Protein AF-R8HRC4-F1 (afdb_monomer)

pLDDT: mean 91.13, std 5.39, range [55.59, 96.06]

Mean predicted aligned error: 3.31 Å

Solvent-accessible surface area (backbone atoms only — not comparable to full-atom values): 3926 Å² total; per-residue (Å²): 136,58,74,61,60,54,52,52,55,47,29,58,74,67,69,40,75,33,42,39,29,30,59,56,98,92,40,79,47,77,47,78,43,43,78,58,46,73,44,78,88,81,40,34,40,35,32,47,47,101,83,68,46,83,42,75,46,44,65,87,35,52,74,50,72,90

Secondary structure (DSSP, 8-state):
--HHHHHHHHHHHHT--EEEEEEETTEEEEEEE-S-EEETTTTEEEEE-TTS-EEEEEGGGEEEE-

InterPro domains:
  IPR014962 YolD-like protein [PF08863] (1-66)

Structure (mmCIF, N/CA/C/O backbone):
data_AF-R8HRC4-F1
#
_entry.id   AF-R8HRC4-F1
#
loop_
_atom_site.group_PDB
_atom_site.id
_atom_site.type_symbol
_atom_site.label_atom_id
_atom_site.label_alt_id
_atom_site.label_comp_id
_atom_site.label_asym_id
_atom_site.label_entity_id
_atom_site.label_seq_id
_atom_site.pdbx_PDB_ins_code
_atom_site.Cartn_x
_atom_site.Cartn_y
_atom_site.Cartn_z
_atom_site.occupancy
_atom_site.B_iso_or_equiv
_atom_site.auth_seq_id
_atom_site.auth_comp_id
_atom_site.auth_asym_id
_atom_site.auth_atom_id
_atom_site.pdbx_PDB_model_num
ATOM 1 N N . MET A 1 1 ? -2.047 -14.408 7.789 1.00 55.59 1 MET A N 1
ATOM 2 C CA . MET A 1 1 ? -2.229 -12.961 7.563 1.00 55.59 1 MET A CA 1
ATOM 3 C C . MET A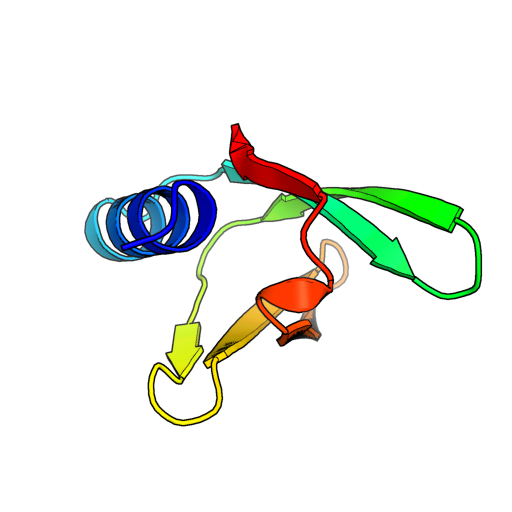 1 1 ? -0.862 -12.352 7.314 1.00 55.59 1 MET A C 1
ATOM 5 O O . MET A 1 1 ? 0.048 -12.596 8.109 1.00 55.59 1 MET A O 1
ATOM 9 N N . GLU A 1 2 ? -0.684 -11.690 6.179 1.00 80.38 2 GLU A N 1
ATOM 10 C CA . GLU A 1 2 ? 0.609 -11.162 5.720 1.00 80.38 2 GLU A CA 1
ATOM 11 C C . GLU A 1 2 ? 0.958 -9.855 6.456 1.00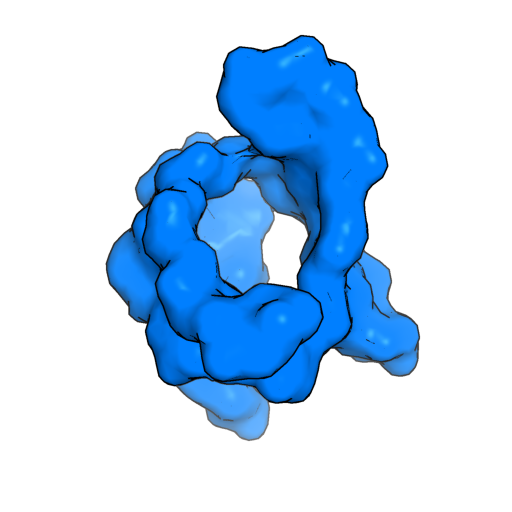 80.38 2 GLU A C 1
ATOM 13 O O . GLU A 1 2 ? 0.082 -9.195 7.016 1.00 80.38 2 GLU A O 1
ATOM 18 N N . LYS A 1 3 ? 2.250 -9.503 6.540 1.00 85.50 3 LYS A N 1
ATOM 19 C CA . LYS A 1 3 ? 2.726 -8.292 7.249 1.00 85.50 3 LYS A CA 1
ATOM 20 C C . LYS A 1 3 ? 2.093 -7.017 6.670 1.00 85.50 3 LYS A C 1
ATOM 22 O O . LYS A 1 3 ? 1.693 -6.150 7.439 1.00 85.50 3 LYS A O 1
ATOM 27 N N . ILE A 1 4 ? 1.961 -6.964 5.345 1.00 89.19 4 ILE A N 1
ATOM 28 C CA . ILE A 1 4 ? 1.415 -5.834 4.582 1.00 89.19 4 ILE A CA 1
ATOM 29 C C . ILE A 1 4 ? -0.059 -5.593 4.912 1.00 89.19 4 ILE A C 1
ATOM 31 O O . ILE A 1 4 ? -0.430 -4.492 5.298 1.00 89.19 4 ILE A O 1
ATOM 35 N N . GLU A 1 5 ? -0.883 -6.640 4.877 1.00 88.38 5 GLU A N 1
ATOM 36 C CA . GLU A 1 5 ? -2.309 -6.551 5.216 1.00 88.38 5 GLU A CA 1
ATOM 37 C C . GLU A 1 5 ? -2.539 -6.005 6.634 1.00 88.38 5 GLU A C 1
ATOM 39 O O . GLU A 1 5 ? -3.381 -5.133 6.832 1.00 88.38 5 GLU A O 1
ATOM 44 N N . ARG A 1 6 ? -1.752 -6.452 7.625 1.00 89.62 6 ARG A N 1
ATOM 45 C CA . ARG A 1 6 ? -1.852 -5.922 8.996 1.00 89.62 6 ARG A CA 1
ATOM 46 C C . ARG A 1 6 ? -1.477 -4.444 9.091 1.00 89.62 6 ARG A C 1
ATOM 48 O O . ARG A 1 6 ? -2.122 -3.723 9.844 1.00 89.62 6 ARG A O 1
ATOM 55 N N . ALA A 1 7 ? -0.443 -4.014 8.369 1.00 89.94 7 ALA A N 1
ATOM 56 C CA . ALA A 1 7 ? -0.019 -2.616 8.361 1.00 89.94 7 ALA A CA 1
ATOM 57 C C . ALA A 1 7 ? -1.100 -1.715 7.742 1.00 89.94 7 ALA A C 1
ATOM 59 O O . ALA A 1 7 ? -1.476 -0.713 8.341 1.00 89.94 7 ALA A O 1
ATOM 60 N N . LEU A 1 8 ? -1.682 -2.137 6.614 1.00 90.31 8 LEU A N 1
ATOM 61 C CA . LEU A 1 8 ? -2.790 -1.432 5.964 1.00 90.31 8 LEU A CA 1
ATOM 62 C C . LEU A 1 8 ? -4.018 -1.330 6.877 1.00 90.31 8 LEU A C 1
ATOM 64 O O . LEU A 1 8 ? -4.588 -0.257 7.032 1.00 90.31 8 LEU A O 1
ATOM 68 N N . MET A 1 9 ? -4.411 -2.426 7.533 1.00 90.56 9 MET A N 1
ATOM 69 C CA . MET A 1 9 ? -5.551 -2.403 8.457 1.00 90.56 9 MET A CA 1
ATOM 70 C C . MET A 1 9 ? -5.320 -1.485 9.665 1.00 90.56 9 MET A C 1
ATOM 72 O O . MET A 1 9 ? -6.273 -0.874 10.143 1.00 90.56 9 MET A O 1
ATOM 76 N N . LYS A 1 10 ? -4.077 -1.383 10.155 1.00 89.94 10 LYS A N 1
ATOM 77 C CA . LYS A 1 10 ? -3.710 -0.451 11.230 1.00 89.94 10 LYS A CA 1
ATOM 78 C C . LYS A 1 10 ? -3.847 0.998 10.764 1.00 89.94 10 LYS A C 1
ATOM 80 O O . LYS A 1 10 ? -4.549 1.758 11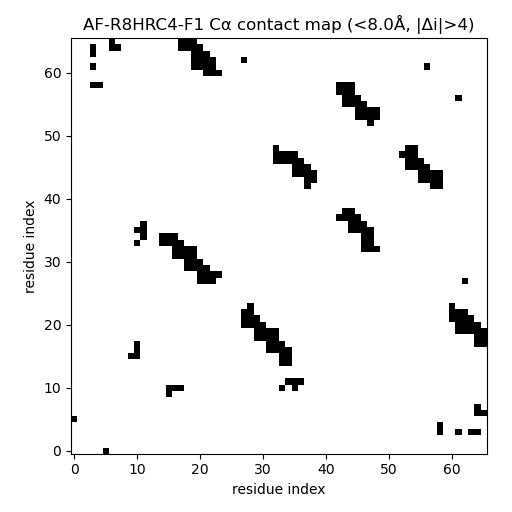.416 1.00 89.94 10 LYS A O 1
ATOM 85 N N . SER A 1 11 ? -3.247 1.344 9.622 1.00 87.56 11 SER A N 1
ATOM 86 C CA . SER A 1 11 ? -3.329 2.695 9.042 1.00 87.56 11 SER A CA 1
ATOM 87 C C . SER A 1 11 ? -4.775 3.120 8.790 1.00 87.56 11 SER A C 1
ATOM 89 O O . SER A 1 11 ? -5.159 4.214 9.186 1.00 87.56 11 SER A O 1
ATOM 91 N N . LEU A 1 12 ? -5.613 2.224 8.252 1.00 90.06 12 LEU A N 1
ATOM 92 C CA . LEU A 1 12 ? -7.042 2.487 8.060 1.00 90.06 12 LEU A CA 1
ATOM 93 C C . LEU A 1 12 ? -7.775 2.786 9.378 1.00 90.06 12 LEU A C 1
ATOM 95 O O . LEU A 1 12 ? -8.689 3.602 9.400 1.00 90.06 12 LEU A O 1
ATOM 99 N N . HIS A 1 13 ? -7.427 2.091 10.463 1.00 89.25 13 HIS A N 1
ATOM 100 C CA . HIS A 1 13 ? -8.086 2.273 11.756 1.00 89.25 13 HIS A CA 1
ATOM 101 C C . HIS A 1 13 ? -7.602 3.518 12.506 1.00 89.25 13 HIS A C 1
ATOM 103 O O . HIS A 1 13 ? -8.381 4.132 13.231 1.00 89.25 13 HIS A O 1
ATOM 109 N N . GLU A 1 14 ? -6.320 3.850 12.366 1.00 90.00 14 GLU A N 1
ATOM 110 C CA . GLU A 1 14 ? -5.667 4.952 13.078 1.00 90.00 14 GLU A CA 1
ATOM 111 C C . GLU A 1 14 ? -5.650 6.262 12.271 1.00 90.00 14 GLU A C 1
ATOM 113 O O . GLU A 1 14 ? -5.237 7.282 12.815 1.00 90.00 14 GLU A O 1
ATOM 118 N N . GLU A 1 15 ? -6.105 6.241 11.010 1.00 86.88 15 GLU A N 1
ATOM 119 C CA . GLU A 1 15 ? -6.006 7.362 10.054 1.00 86.88 15 GLU A CA 1
ATOM 120 C C . GLU A 1 15 ? -4.558 7.895 9.958 1.00 86.88 15 GLU A C 1
ATOM 122 O O . GLU A 1 15 ? -4.298 9.095 9.882 1.00 86.88 15 GLU A O 1
ATOM 127 N N . GLU A 1 16 ? -3.593 6.970 10.018 1.00 88.69 16 GLU A N 1
ATOM 128 C CA . GLU A 1 16 ? -2.157 7.257 10.082 1.00 88.69 16 GLU A CA 1
ATOM 129 C C . GLU A 1 16 ? -1.550 7.319 8.672 1.00 88.69 16 GLU A C 1
ATOM 131 O O . GLU A 1 16 ? -1.772 6.416 7.855 1.00 88.69 16 GLU A O 1
ATOM 136 N N . GLU A 1 17 ? -0.742 8.354 8.412 1.00 91.12 17 GLU A N 1
ATOM 137 C CA . GLU A 1 17 ? 0.101 8.433 7.216 1.00 91.12 17 GLU A CA 1
ATOM 138 C C . GLU A 1 17 ? 1.157 7.322 7.256 1.00 91.12 17 GLU A C 1
ATOM 140 O O . GLU A 1 17 ? 1.910 7.198 8.222 1.00 91.12 17 GLU A O 1
ATOM 145 N N . ILE A 1 18 ? 1.225 6.526 6.191 1.00 92.62 18 ILE A N 1
ATOM 146 C CA . ILE A 1 18 ? 2.170 5.414 6.060 1.00 92.62 18 ILE A CA 1
ATOM 147 C C . ILE A 1 18 ? 3.070 5.598 4.848 1.00 92.62 18 ILE A C 1
ATOM 149 O O . ILE A 1 18 ? 2.650 6.107 3.807 1.00 92.62 18 ILE A O 1
ATOM 153 N N . SER A 1 19 ? 4.308 5.120 4.962 1.00 94.62 19 SER A N 1
ATOM 154 C CA . SER A 1 19 ? 5.218 5.021 3.827 1.00 94.62 19 SER A CA 1
ATOM 155 C C . SER A 1 19 ? 5.031 3.670 3.151 1.00 94.62 19 SER A C 1
ATOM 157 O O . SER A 1 19 ? 5.189 2.619 3.773 1.00 94.62 19 SER A O 1
ATOM 159 N N . ILE A 1 20 ? 4.704 3.689 1.865 1.00 95.00 20 ILE A N 1
ATOM 160 C CA . ILE A 1 20 ? 4.539 2.495 1.045 1.00 95.00 20 ILE A CA 1
ATOM 161 C C . ILE A 1 20 ? 5.649 2.414 0.003 1.00 95.00 20 ILE A C 1
ATOM 163 O O . ILE A 1 20 ? 6.032 3.415 -0.598 1.00 95.00 20 ILE A O 1
ATOM 167 N N . SER A 1 21 ? 6.122 1.198 -0.249 1.00 96.06 21 SER A N 1
ATOM 168 C CA . SER A 1 21 ? 6.967 0.874 -1.397 1.00 96.06 21 SER A CA 1
ATOM 169 C C . SER A 1 21 ? 6.220 -0.126 -2.271 1.00 96.06 21 SER A C 1
ATOM 171 O O . SER A 1 21 ? 5.722 -1.128 -1.752 1.00 96.06 21 SER A O 1
ATOM 173 N N . TYR A 1 22 ? 6.142 0.094 -3.581 1.00 95.56 22 TYR A N 1
ATOM 174 C CA . TYR A 1 22 ? 5.410 -0.792 -4.494 1.00 95.56 22 TYR A CA 1
ATOM 175 C C . TYR A 1 22 ? 6.075 -0.918 -5.865 1.0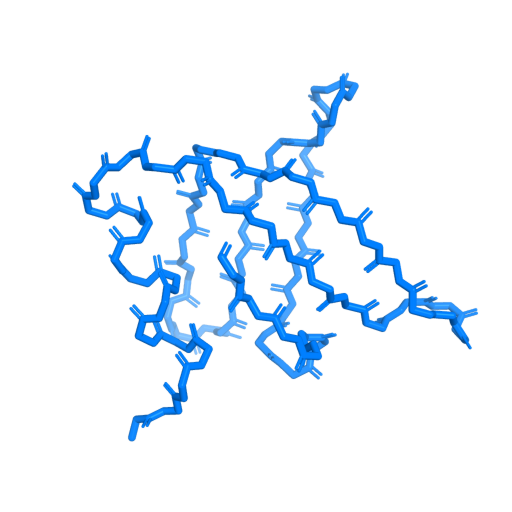0 95.56 22 TYR A C 1
ATOM 177 O O . TYR A 1 22 ? 6.806 -0.034 -6.307 1.00 95.56 22 TYR A O 1
ATOM 185 N N . TYR A 1 23 ? 5.823 -2.032 -6.550 1.00 95.44 23 TYR A N 1
ATOM 186 C CA . TYR A 1 23 ? 6.337 -2.295 -7.889 1.00 95.44 23 TYR A CA 1
ATOM 187 C C . TYR A 1 23 ? 5.331 -1.869 -8.958 1.00 95.44 23 TYR A C 1
ATOM 189 O O . TYR A 1 23 ? 4.213 -2.379 -9.008 1.00 95.44 23 TYR A O 1
ATOM 197 N N . ARG A 1 24 ? 5.740 -0.969 -9.855 1.00 91.44 24 ARG A N 1
ATOM 198 C CA . ARG A 1 24 ? 4.932 -0.526 -10.996 1.00 91.44 24 ARG A CA 1
ATOM 199 C C . ARG A 1 24 ? 5.819 -0.178 -12.186 1.00 91.44 24 ARG A C 1
ATOM 201 O O . ARG A 1 24 ? 6.852 0.474 -12.044 1.00 91.44 24 ARG A O 1
ATOM 208 N N . ASP A 1 25 ? 5.407 -0.640 -13.365 1.00 90.44 25 ASP A N 1
ATOM 209 C CA . ASP A 1 25 ? 6.060 -0.366 -14.654 1.00 90.44 25 ASP A CA 1
ATOM 210 C C . ASP A 1 25 ? 7.556 -0.719 -14.714 1.00 90.44 25 ASP A C 1
ATOM 212 O O . ASP A 1 25 ? 8.330 -0.094 -15.434 1.00 90.44 25 ASP A O 1
ATOM 216 N N . GLY A 1 26 ? 7.983 -1.742 -13.969 1.00 93.00 26 GLY A N 1
ATOM 217 C CA . GLY A 1 26 ? 9.382 -2.171 -13.952 1.00 93.00 26 GLY A CA 1
ATOM 218 C C . GLY A 1 26 ? 10.215 -1.599 -12.803 1.00 93.00 26 GLY A C 1
ATOM 219 O O . GLY A 1 26 ? 11.345 -2.047 -12.603 1.00 93.00 26 GLY A O 1
ATOM 220 N N . PHE A 1 27 ? 9.671 -0.647 -12.042 1.00 94.75 27 PHE A N 1
ATOM 221 C CA . PHE A 1 27 ? 10.386 0.115 -11.021 1.00 94.75 27 PHE A CA 1
ATOM 222 C C . PHE A 1 27 ? 9.719 -0.013 -9.651 1.00 94.75 27 PHE A C 1
ATOM 224 O O . PHE A 1 27 ? 8.522 -0.279 -9.551 1.00 94.75 27 PHE A O 1
ATOM 231 N N . ILE A 1 28 ? 10.512 0.181 -8.597 1.00 95.75 28 ILE A N 1
ATOM 232 C CA . ILE A 1 28 ? 9.997 0.357 -7.239 1.00 95.75 28 ILE A CA 1
ATOM 233 C C . ILE A 1 28 ? 9.764 1.850 -7.030 1.00 95.75 28 ILE A C 1
ATOM 235 O O . ILE A 1 28 ? 10.655 2.655 -7.307 1.00 95.75 28 ILE A O 1
ATOM 239 N N . HIS A 1 29 ? 8.571 2.190 -6.562 1.00 94.69 29 HIS A N 1
ATOM 240 C CA . HIS A 1 29 ? 8.165 3.539 -6.191 1.00 94.69 29 HIS A CA 1
ATOM 241 C C . HIS A 1 29 ? 7.961 3.592 -4.685 1.00 94.69 29 HIS A C 1
ATOM 243 O O . HIS A 1 29 ? 7.463 2.630 -4.102 1.00 94.69 29 HIS A O 1
ATOM 249 N N . ASP A 1 30 ? 8.327 4.718 -4.086 1.00 94.50 30 ASP A N 1
ATOM 250 C CA . ASP A 1 30 ? 8.134 5.004 -2.669 1.00 94.50 30 ASP A CA 1
ATOM 251 C C . ASP A 1 30 ? 7.216 6.222 -2.536 1.00 94.50 30 ASP A C 1
ATOM 253 O O . ASP A 1 30 ? 7.462 7.259 -3.157 1.00 94.50 30 ASP A O 1
ATOM 257 N N . GLU A 1 31 ? 6.161 6.104 -1.736 1.00 93.50 31 GLU A N 1
ATOM 258 C CA . GLU A 1 31 ? 5.152 7.150 -1.557 1.00 93.50 31 GLU A CA 1
ATOM 259 C C . GLU A 1 31 ? 4.679 7.199 -0.101 1.00 93.50 31 GLU A C 1
ATOM 261 O O . GLU A 1 31 ? 4.705 6.191 0.605 1.00 93.50 31 GLU A O 1
ATOM 266 N N . TYR A 1 32 ? 4.254 8.375 0.354 1.00 93.06 32 TYR A N 1
ATOM 267 C CA . TYR A 1 32 ? 3.532 8.528 1.615 1.00 93.06 32 TYR A CA 1
ATOM 268 C C . TYR A 1 32 ? 2.054 8.679 1.298 1.00 93.06 32 TYR A C 1
ATOM 270 O O . TYR A 1 32 ? 1.689 9.513 0.468 1.00 93.06 32 TYR A O 1
ATOM 278 N N . ILE A 1 33 ? 1.224 7.855 1.927 1.00 92.44 33 ILE A N 1
ATOM 279 C CA . ILE A 1 33 ? -0.216 7.849 1.688 1.00 92.44 33 ILE A CA 1
ATOM 280 C C . ILE A 1 33 ? -0.971 7.944 3.006 1.00 92.44 33 ILE A C 1
ATOM 282 O O . ILE A 1 33 ? -0.537 7.430 4.036 1.00 92.44 33 ILE A O 1
ATOM 286 N N . THR A 1 34 ? -2.132 8.575 2.938 1.00 88.88 34 THR A N 1
ATOM 287 C CA . THR A 1 34 ? -3.126 8.643 4.008 1.00 88.88 34 THR A CA 1
ATOM 288 C C . THR A 1 34 ? -4.510 8.393 3.406 1.00 88.88 34 THR A C 1
ATOM 290 O O . THR A 1 34 ? -4.628 8.223 2.189 1.00 88.88 34 THR A O 1
ATOM 293 N N . ASP A 1 35 ? -5.547 8.348 4.244 1.00 88.31 35 ASP A N 1
ATOM 294 C CA . ASP A 1 35 ? -6.948 8.234 3.822 1.00 88.31 35 ASP A CA 1
ATOM 295 C C . ASP 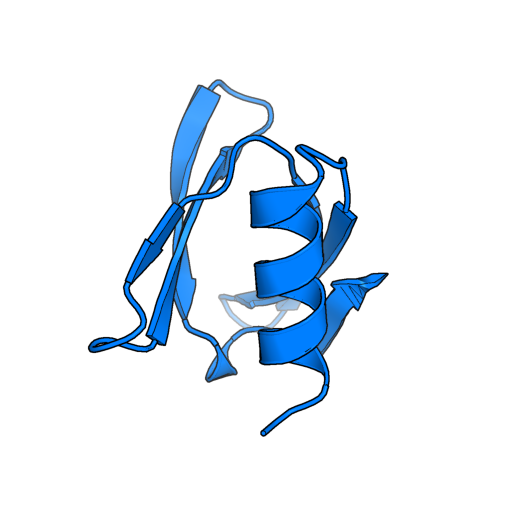A 1 35 ? -7.181 7.074 2.839 1.00 88.31 35 ASP A C 1
ATOM 297 O O . ASP A 1 35 ? -7.732 7.222 1.743 1.00 88.31 35 ASP A O 1
ATOM 301 N N . ILE A 1 36 ? -6.712 5.888 3.229 1.00 91.94 36 ILE A N 1
ATOM 302 C CA . ILE A 1 36 ? -6.816 4.684 2.407 1.00 91.94 36 ILE A CA 1
ATOM 303 C C . ILE A 1 36 ? -8.197 4.035 2.528 1.00 91.94 36 ILE A C 1
ATOM 305 O O . ILE A 1 36 ? -8.873 4.125 3.548 1.00 91.94 36 ILE A O 1
ATOM 309 N N . ASN A 1 37 ? -8.604 3.298 1.499 1.00 93.31 37 ASN A N 1
ATOM 310 C CA . ASN A 1 37 ? -9.757 2.403 1.535 1.00 93.31 37 ASN A CA 1
ATOM 311 C C . ASN A 1 37 ? -9.342 1.016 1.037 1.00 93.31 37 ASN A C 1
ATOM 313 O O . ASN A 1 37 ? -8.578 0.901 0.081 1.00 93.31 37 ASN A O 1
ATOM 317 N N . ILE A 1 38 ? -9.824 -0.044 1.684 1.00 92.69 38 ILE A N 1
ATOM 318 C CA . ILE A 1 38 ? -9.392 -1.417 1.418 1.00 92.69 38 ILE A CA 1
ATOM 319 C C . ILE A 1 38 ? -10.591 -2.261 0.995 1.00 92.69 38 ILE A C 1
ATOM 321 O O . ILE A 1 38 ? -11.492 -2.531 1.790 1.00 92.69 38 ILE A O 1
ATOM 325 N N . ASP A 1 39 ? -10.548 -2.771 -0.232 1.00 93.56 39 ASP A N 1
ATOM 326 C CA . ASP A 1 39 ? -11.386 -3.890 -0.647 1.00 93.56 39 ASP A CA 1
ATOM 327 C C . ASP A 1 39 ? -10.661 -5.201 -0.314 1.00 93.56 39 ASP A C 1
ATOM 329 O O . ASP A 1 39 ? -9.802 -5.683 -1.058 1.00 93.56 39 ASP A O 1
ATOM 333 N N . ALA A 1 40 ? -11.016 -5.787 0.830 1.00 86.56 40 ALA A N 1
ATOM 334 C CA . ALA A 1 40 ? -10.439 -7.044 1.299 1.00 86.56 40 ALA A CA 1
ATOM 335 C C . ALA A 1 40 ? -10.811 -8.250 0.416 1.00 86.56 40 ALA A C 1
ATOM 337 O O . ALA A 1 40 ? -10.087 -9.247 0.411 1.00 86.56 40 ALA A O 1
ATOM 338 N N . GLN A 1 41 ? -11.916 -8.181 -0.339 1.00 90.12 41 GLN 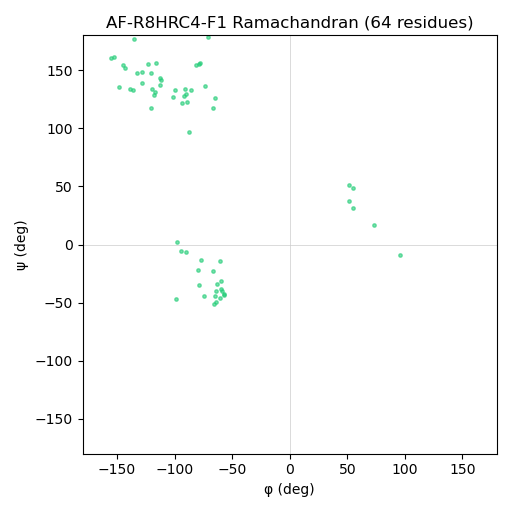A N 1
ATOM 339 C CA . GLN A 1 41 ? -12.333 -9.271 -1.218 1.00 90.12 41 GLN A CA 1
ATOM 340 C C . GLN A 1 41 ? -11.444 -9.331 -2.462 1.00 90.12 41 GLN A C 1
ATOM 342 O O . GLN A 1 41 ? -11.005 -10.416 -2.850 1.00 90.12 41 GLN A O 1
ATOM 347 N N . SER A 1 42 ? -11.165 -8.176 -3.073 1.00 92.62 42 SER A N 1
ATOM 348 C CA . SER A 1 42 ? -10.286 -8.085 -4.246 1.00 92.62 42 SER A CA 1
ATOM 349 C C . SER A 1 42 ? -8.808 -7.867 -3.901 1.00 92.62 42 SER A C 1
ATOM 351 O O . SER A 1 42 ? -7.964 -7.956 -4.794 1.00 92.62 42 SER A O 1
ATOM 353 N N . LYS A 1 43 ? -8.489 -7.648 -2.616 1.00 92.25 43 LYS A N 1
ATOM 354 C CA . LYS A 1 43 ? -7.153 -7.305 -2.103 1.00 92.25 43 LYS A CA 1
ATOM 355 C C . LYS A 1 43 ? -6.575 -6.066 -2.787 1.00 92.25 43 LYS A C 1
ATOM 357 O O . LYS A 1 43 ? -5.435 -6.076 -3.258 1.00 92.25 43 LYS A O 1
ATOM 362 N N . VAL A 1 44 ? -7.384 -5.012 -2.857 1.00 95.19 44 VAL A N 1
ATOM 363 C CA . VAL A 1 44 ? -7.026 -3.726 -3.466 1.00 95.19 44 VAL A CA 1
ATOM 364 C C . VAL A 1 44 ? -7.116 -2.618 -2.423 1.00 95.19 44 VAL A C 1
ATOM 366 O O . VAL A 1 44 ? -8.091 -2.524 -1.683 1.00 95.19 44 VAL A O 1
ATOM 369 N N . VAL A 1 45 ? -6.094 -1.770 -2.393 1.00 94.88 45 VAL A N 1
ATOM 370 C CA . VAL A 1 45 ? -6.041 -0.506 -1.662 1.00 94.88 45 VAL A CA 1
ATOM 371 C C . VAL A 1 45 ? -6.325 0.625 -2.640 1.00 94.88 45 VAL A C 1
ATOM 373 O O . VAL A 1 45 ? -5.749 0.667 -3.727 1.00 94.88 45 VAL A O 1
ATOM 376 N N . TYR A 1 46 ? -7.196 1.542 -2.249 1.00 95.38 46 TYR A N 1
ATOM 377 C CA . TYR A 1 46 ? -7.491 2.787 -2.942 1.00 95.38 46 TYR A CA 1
ATOM 378 C C . TYR A 1 46 ? -7.011 3.947 -2.079 1.00 95.38 46 TYR A C 1
ATOM 380 O O . TYR A 1 46 ? -7.214 3.924 -0.868 1.00 95.38 46 TYR A O 1
ATOM 388 N N . TYR A 1 47 ? -6.385 4.942 -2.690 1.00 93.94 47 TYR A N 1
ATOM 389 C CA . TYR A 1 47 ? -5.901 6.138 -2.002 1.00 93.94 47 TYR A CA 1
ATOM 390 C C . TYR A 1 47 ? -5.861 7.315 -2.979 1.00 93.94 47 TYR A C 1
ATOM 392 O O . TYR A 1 47 ? -5.896 7.113 -4.197 1.00 93.94 47 TYR A O 1
ATOM 400 N N . ALA A 1 48 ? -5.808 8.536 -2.458 1.00 92.38 48 ALA A N 1
ATOM 401 C CA . ALA A 1 48 ? -5.520 9.717 -3.262 1.00 92.38 48 ALA A CA 1
ATOM 402 C C . ALA A 1 48 ? -4.011 9.978 -3.233 1.00 92.38 48 ALA A C 1
ATOM 404 O O . ALA A 1 48 ? -3.417 10.021 -2.158 1.00 92.38 48 ALA A O 1
ATOM 405 N N . ASP A 1 49 ? -3.397 10.128 -4.404 1.00 88.12 49 ASP A N 1
ATOM 406 C CA . ASP A 1 49 ? -1.986 10.503 -4.488 1.00 88.12 49 ASP A CA 1
ATOM 407 C C . ASP A 1 49 ? -1.763 11.971 -4.073 1.00 88.12 49 ASP A C 1
ATOM 409 O O . ASP A 1 49 ? -2.701 12.728 -3.797 1.00 88.12 49 ASP A O 1
ATOM 413 N N . VAL A 1 50 ? -0.503 12.409 -4.087 1.00 84.94 50 VAL A N 1
ATOM 414 C CA . VAL A 1 50 ? -0.118 13.796 -3.758 1.00 84.94 50 VAL A CA 1
ATOM 415 C C . VAL A 1 50 ? -0.735 14.863 -4.680 1.00 84.94 50 VAL A C 1
ATOM 417 O O . VAL A 1 50 ? -0.708 16.050 -4.352 1.00 84.94 50 VAL A O 1
ATOM 420 N N . PHE A 1 51 ? -1.293 14.471 -5.829 1.00 88.94 51 PHE A N 1
ATOM 421 C CA . PHE A 1 51 ? -2.004 15.347 -6.764 1.00 88.94 51 PHE A CA 1
ATOM 422 C C . PHE A 1 51 ? -3.530 15.287 -6.591 1.00 88.94 51 PHE A C 1
ATOM 424 O O . PHE A 1 51 ? -4.258 15.958 -7.327 1.00 88.94 51 PHE A O 1
ATOM 431 N N . GLY A 1 52 ? -4.026 14.509 -5.625 1.00 87.25 52 GLY A N 1
ATOM 432 C CA . GLY A 1 52 ? -5.450 14.282 -5.394 1.00 87.25 52 GLY A CA 1
ATOM 433 C C . GLY A 1 52 ? -6.098 13.369 -6.437 1.00 87.25 52 GLY A C 1
ATOM 434 O O . GLY A 1 52 ? -7.324 13.367 -6.571 1.00 87.25 52 GLY A O 1
ATOM 435 N N . LEU A 1 53 ? -5.306 12.618 -7.206 1.00 91.38 53 LEU A N 1
ATOM 436 C CA . LEU A 1 53 ? -5.814 11.640 -8.159 1.00 91.38 53 LEU A CA 1
ATOM 437 C C . LEU A 1 53 ? -6.058 10.309 -7.452 1.00 91.38 53 LEU A C 1
ATOM 439 O O . LEU A 1 53 ? -5.211 9.791 -6.725 1.00 91.38 53 LEU A O 1
ATOM 443 N N . ASN A 1 54 ? -7.231 9.730 -7.706 1.00 92.44 54 ASN A N 1
ATOM 444 C CA . ASN A 1 54 ? -7.575 8.417 -7.177 1.00 92.44 54 ASN A CA 1
ATOM 445 C C . ASN A 1 54 ? -6.685 7.344 -7.809 1.00 92.44 54 ASN A C 1
ATOM 447 O O . ASN A 1 54 ? -6.764 7.079 -9.012 1.00 92.44 54 ASN A O 1
ATOM 451 N N . THR A 1 55 ? -5.909 6.682 -6.964 1.00 94.06 55 THR A N 1
ATOM 452 C CA . THR A 1 55 ? -4.993 5.606 -7.322 1.00 94.06 55 THR A CA 1
ATOM 453 C C . THR A 1 55 ? -5.427 4.305 -6.651 1.00 94.06 55 THR A C 1
ATOM 455 O O . THR A 1 55 ? -6.159 4.290 -5.659 1.00 94.06 55 THR A O 1
ATOM 458 N N . ARG A 1 56 ? -5.016 3.177 -7.237 1.00 95.06 56 ARG A N 1
ATOM 459 C CA . ARG A 1 56 ? -5.224 1.842 -6.670 1.00 95.06 56 ARG A CA 1
ATOM 460 C C . ARG A 1 56 ? -3.944 1.018 -6.699 1.00 95.06 56 ARG A C 1
ATOM 462 O O . ARG A 1 56 ? -3.172 1.142 -7.653 1.00 95.06 56 ARG A O 1
ATOM 469 N N . LEU A 1 57 ? -3.777 0.147 -5.711 1.00 95.19 57 LEU A N 1
ATOM 470 C CA . LEU A 1 57 ? -2.701 -0.839 -5.608 1.00 95.19 57 LEU A CA 1
ATOM 471 C C . LEU A 1 57 ? -3.259 -2.169 -5.109 1.00 95.19 57 LEU A C 1
ATOM 473 O O . LEU A 1 57 ? -4.018 -2.211 -4.145 1.00 95.19 57 LEU A O 1
ATOM 477 N N . LYS A 1 58 ? -2.886 -3.270 -5.746 1.00 94.00 58 LYS A N 1
ATOM 478 C CA . LYS A 1 58 ? -3.135 -4.611 -5.223 1.00 94.00 58 LYS A CA 1
ATOM 479 C C . LYS A 1 58 ? -2.117 -4.962 -4.151 1.00 94.00 58 LYS A C 1
ATOM 481 O O . LYS A 1 58 ? -0.992 -4.477 -4.161 1.00 94.00 58 LYS A O 1
ATOM 486 N N . PHE A 1 59 ? -2.492 -5.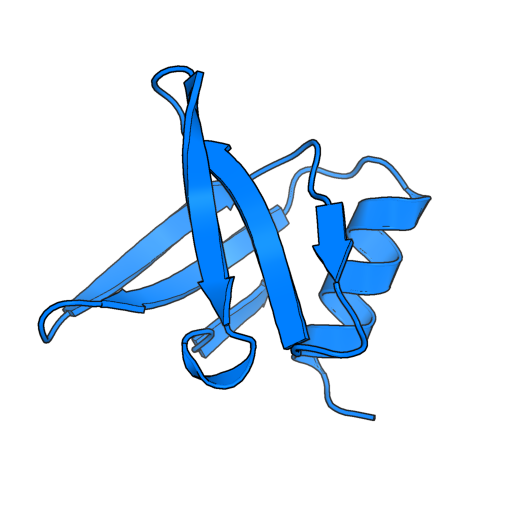868 -3.256 1.00 92.12 59 PHE A N 1
ATOM 487 C CA . PHE A 1 59 ? -1.617 -6.299 -2.163 1.00 92.12 59 PHE A CA 1
ATOM 488 C C . PHE A 1 59 ? -0.299 -6.918 -2.659 1.00 92.12 59 PHE A C 1
ATOM 490 O O . PHE A 1 59 ? 0.720 -6.768 -1.994 1.00 92.12 59 PHE A O 1
ATOM 497 N N . ASP A 1 60 ? -0.311 -7.580 -3.819 1.00 91.81 60 ASP A N 1
ATOM 498 C CA . ASP A 1 60 ? 0.870 -8.190 -4.443 1.00 91.81 60 ASP A CA 1
ATOM 499 C C . ASP A 1 60 ? 1.796 -7.181 -5.142 1.00 91.81 60 ASP A C 1
ATOM 501 O O . ASP A 1 60 ? 2.936 -7.522 -5.450 1.00 91.81 60 ASP A O 1
ATOM 505 N N . GLU A 1 61 ? 1.341 -5.945 -5.363 1.00 94.50 61 GLU A N 1
ATOM 506 C CA . GLU A 1 61 ? 2.180 -4.854 -5.869 1.00 94.50 61 GLU A CA 1
ATOM 507 C C . GLU A 1 61 ? 3.033 -4.231 -4.753 1.00 94.50 61 GLU A C 1
ATOM 509 O O . GLU A 1 61 ? 4.064 -3.628 -5.047 1.00 94.50 61 GLU A O 1
ATOM 514 N N . PHE A 1 62 ? 2.654 -4.380 -3.478 1.00 94.50 62 PHE A N 1
ATOM 515 C CA . PHE A 1 62 ? 3.428 -3.824 -2.368 1.00 94.50 62 PHE A CA 1
ATOM 516 C C . PHE A 1 62 ? 4.711 -4.619 -2.107 1.00 94.50 62 PHE A C 1
ATOM 518 O O . PHE A 1 62 ? 4.725 -5.848 -2.034 1.00 94.50 62 PHE A O 1
ATOM 525 N N . VAL A 1 63 ? 5.791 -3.879 -1.882 1.00 95.25 63 VAL A N 1
ATOM 526 C CA . VAL A 1 63 ? 7.111 -4.383 -1.505 1.00 95.25 63 VAL A CA 1
ATOM 527 C C . VAL A 1 63 ? 7.315 -4.269 0.009 1.00 95.25 63 VAL A C 1
ATOM 529 O O . VAL A 1 63 ? 7.739 -5.235 0.642 1.00 95.25 63 VAL A O 1
ATOM 532 N N . ASP A 1 64 ? 7.000 -3.114 0.603 1.00 94.31 64 ASP A N 1
ATOM 533 C CA . ASP A 1 64 ? 7.067 -2.882 2.054 1.00 94.31 64 ASP A CA 1
ATOM 534 C C . ASP A 1 64 ? 6.106 -1.756 2.469 1.00 94.31 64 ASP A C 1
ATOM 536 O O . ASP A 1 64 ? 5.674 -0.958 1.636 1.00 94.31 64 ASP A O 1
ATOM 540 N N . ILE A 1 65 ? 5.771 -1.716 3.761 1.00 92.75 65 ILE A N 1
ATOM 541 C CA . ILE A 1 65 ? 5.002 -0.636 4.396 1.00 92.75 65 ILE A CA 1
ATOM 542 C C . ILE A 1 65 ? 5.669 -0.299 5.732 1.00 92.75 65 ILE A C 1
ATOM 544 O O . ILE A 1 65 ? 5.992 -1.220 6.498 1.00 92.75 65 ILE A O 1
ATOM 548 N N . LYS A 1 66 ? 5.868 0.994 6.002 1.00 90.06 66 LYS A N 1
ATOM 549 C CA . LYS A 1 66 ? 6.495 1.531 7.216 1.00 90.06 66 LYS A CA 1
ATOM 550 C C . LYS A 1 66 ? 5.625 2.578 7.885 1.00 90.06 66 LYS A C 1
ATOM 552 O O . LYS A 1 66 ? 5.055 3.417 7.152 1.00 90.06 66 LYS A O 1
#

Radius of gyration: 10.9 Å; Cα contacts (8 Å, |Δi|>4): 112; chains: 1; bounding box: 23×28×28 Å

Sequence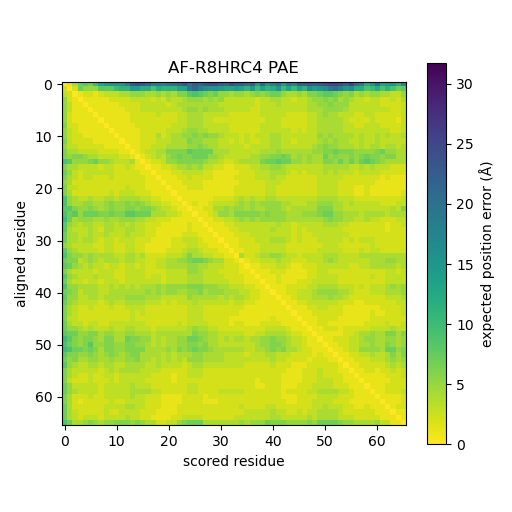 (66 aa):
MEKIERALMKSLHEEEEISISYYRDGFIHDEYITDINIDAQSKVVYYADVFGLNTRLKFDEFVDIK

Organism: NCBI:txid1053224

Nearest PDB structures (foldseek):
  5xfp-assembly3_E  TM=6.514E-01  e=3.236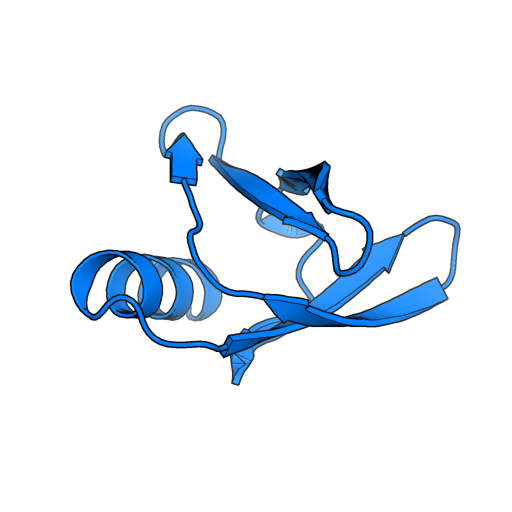E-02  Homo sapiens
  8h43-assembly3_C  TM=6.525E-01  e=5.173E-02  Homo sapiens
  2e5p-assembly1_A  TM=6.335E-01  e=1.576E-01  Homo sapiens
  2m0o-assembly1_A  TM=6.257E-01  e=2.113E-01  Homo sapiens
  6u9j-assembly1_A  TM=4.881E-01  e=9.702E-01  Escherichia coli O157:H7

Foldseek 3Di:
DDPQVVLVVVCCVVQDWKWWWFDDPRDIDIAIFGPWDADPVQQKIWGQGPVRDIDIDHPVRTDDMD